Protein AF-A0A1Y2EHT4-F1 (afdb_monomer_lite)

Sequence (104 aa):
MAQVFTILYMIPDVAQYPHLRFDGDNVSDWIEQVDRIFERARLSDAQKIAEIQYWTKDRTHQKRVEDAIDQLHSWSVAVTALKSTFVIGDPRQLRSAYQRLKDL

Organism: NCBI:txid1141098

Radius of gyration: 16.02 Å; chains: 1; bounding box: 26×33×64 Å

pLDDT: mean 87.5, std 14.0, range [37.75, 97.25]

Secondary structure (DSSP, 8-state):
---------PPP-GGG-GGG-B-SS-HHHHHHHHHHHHHHTT--HHHHHHHHGGGBSSHHHHHHHHHHHTT---HHHHHHHHHHHTGGG-HHHHHHHHHHHHT-

Foldseek 3Di:
DDPPPPLPLDDDDLVVPLVLADDLAQLVVSCVVVVVVCVVSPPDLVRCLVCVLVSHPDPVSSVLLCVQSPPPRGNVSSSVSSCVSSVVRHPVNVVVVVVVVVVD

Structure (mmCIF, N/CA/C/O backbone):
data_AF-A0A1Y2EHT4-F1
#
_entry.id   AF-A0A1Y2EHT4-F1
#
loop_
_atom_site.group_PDB
_atom_site.id
_atom_site.type_symbol
_atom_site.label_atom_id
_atom_site.label_alt_id
_atom_site.label_comp_id
_atom_site.label_asym_id
_atom_site.label_entity_id
_atom_site.label_seq_id
_atom_site.pdbx_PDB_ins_code
_atom_site.Cartn_x
_atom_site.Cartn_y
_atom_site.Cartn_z
_atom_site.occupancy
_atom_site.B_iso_or_equiv
_atom_site.auth_seq_id
_atom_site.auth_comp_id
_atom_site.auth_asym_id
_atom_site.auth_atom_id
_atom_site.pdbx_PDB_model_num
ATOM 1 N N . MET A 1 1 ? -10.360 -10.996 40.403 1.00 37.75 1 MET A N 1
ATOM 2 C CA . MET A 1 1 ? -10.438 -9.769 39.582 1.00 37.75 1 MET A CA 1
ATOM 3 C C . MET A 1 1 ? -9.605 -9.999 38.329 1.00 37.75 1 MET A C 1
ATOM 5 O O . MET A 1 1 ? -8.391 -9.866 38.391 1.00 37.75 1 MET A O 1
ATOM 9 N N . ALA A 1 2 ? -10.215 -10.466 37.239 1.00 41.66 2 ALA A N 1
ATOM 10 C CA . ALA A 1 2 ? -9.508 -10.646 35.973 1.00 41.66 2 ALA A CA 1
ATOM 11 C C . ALA A 1 2 ? -9.368 -9.271 35.305 1.00 41.66 2 ALA A C 1
ATOM 13 O O . ALA A 1 2 ? -10.374 -8.643 34.982 1.00 41.66 2 ALA A O 1
ATOM 14 N N . GLN A 1 3 ? -8.138 -8.779 35.157 1.00 47.12 3 GLN A N 1
ATOM 15 C CA . GLN A 1 3 ? -7.865 -7.601 34.340 1.00 47.12 3 GLN A CA 1
ATOM 16 C C . GLN A 1 3 ? -8.041 -8.013 32.879 1.00 47.12 3 GLN A C 1
ATOM 18 O O . GLN A 1 3 ? -7.221 -8.737 32.319 1.00 47.12 3 GLN A O 1
ATOM 23 N N . VAL A 1 4 ? -9.150 -7.593 32.277 1.00 43.62 4 VAL A N 1
ATOM 24 C CA . VAL A 1 4 ? -9.319 -7.639 30.828 1.00 43.62 4 VAL A CA 1
ATOM 25 C C . VAL A 1 4 ? -8.375 -6.581 30.270 1.00 43.62 4 VAL A C 1
ATOM 27 O O . VAL A 1 4 ? -8.659 -5.389 30.349 1.00 43.62 4 VAL A O 1
ATOM 30 N N . PHE A 1 5 ? -7.218 -7.005 29.763 1.00 47.38 5 PHE A N 1
ATOM 31 C CA . PHE A 1 5 ? -6.402 -6.149 28.913 1.00 47.38 5 PHE A CA 1
ATOM 32 C C . PHE A 1 5 ? -7.201 -5.907 27.636 1.00 47.38 5 PHE A C 1
ATOM 34 O O . PHE A 1 5 ? -7.213 -6.734 26.725 1.00 47.38 5 PHE A O 1
ATOM 41 N N . THR A 1 6 ? -7.916 -4.788 27.584 1.00 47.53 6 THR A N 1
ATOM 42 C CA . THR A 1 6 ? -8.419 -4.246 26.329 1.00 47.53 6 THR A CA 1
ATOM 43 C C . THR A 1 6 ? -7.185 -3.968 25.480 1.00 47.53 6 THR A C 1
ATOM 45 O O . THR A 1 6 ? -6.462 -3.010 25.745 1.00 47.53 6 THR A O 1
ATOM 48 N N . ILE A 1 7 ? -6.877 -4.849 24.523 1.00 52.66 7 ILE A N 1
ATOM 49 C CA . ILE A 1 7 ? -5.838 -4.590 23.526 1.00 52.66 7 ILE A CA 1
ATOM 50 C C . ILE A 1 7 ? -6.318 -3.346 22.784 1.00 52.66 7 ILE A C 1
ATOM 52 O O . ILE A 1 7 ? -7.255 -3.419 21.990 1.00 52.66 7 ILE A O 1
ATOM 56 N N . LEU A 1 8 ? -5.757 -2.187 23.128 1.00 50.31 8 LEU A N 1
ATOM 57 C CA . LEU A 1 8 ? -6.031 -0.956 22.412 1.00 50.31 8 LEU A CA 1
ATOM 58 C C . LEU A 1 8 ? -5.558 -1.202 20.978 1.00 50.31 8 LEU A C 1
ATOM 60 O O . LEU A 1 8 ? -4.383 -1.500 20.762 1.00 50.31 8 LEU A O 1
ATOM 64 N N . TYR A 1 9 ? -6.482 -1.137 20.024 1.00 57.12 9 TYR A N 1
ATOM 65 C CA . TYR A 1 9 ? -6.184 -1.166 18.597 1.00 57.12 9 TYR A CA 1
ATOM 66 C C . TYR A 1 9 ? -5.338 0.067 18.276 1.00 57.12 9 TYR A C 1
ATOM 68 O O . TYR A 1 9 ? -5.861 1.152 18.027 1.00 57.12 9 TYR A O 1
ATOM 76 N N . MET A 1 10 ? -4.024 -0.075 18.409 1.00 73.25 10 MET A N 1
ATOM 77 C CA . MET A 1 10 ? -3.074 1.010 18.247 1.00 73.25 10 MET A CA 1
ATOM 78 C C . MET A 1 10 ? -2.534 0.950 16.827 1.00 73.25 10 MET A C 1
ATOM 80 O O . MET A 1 10 ? -2.028 -0.086 16.392 1.00 73.25 10 MET A O 1
ATOM 84 N N . ILE A 1 11 ? -2.659 2.067 16.112 1.00 81.94 11 ILE A N 1
ATOM 85 C CA . ILE A 1 11 ? -1.990 2.252 14.828 1.00 81.94 11 ILE A CA 1
ATOM 86 C C . ILE A 1 11 ? -0.493 1.978 15.048 1.00 81.94 11 ILE A C 1
ATOM 88 O O . ILE A 1 11 ? 0.100 2.594 15.941 1.00 81.94 11 ILE A O 1
ATOM 92 N N . PRO A 1 12 ? 0.118 1.040 14.303 1.00 86.94 12 PRO A N 1
ATOM 93 C CA . PRO A 1 12 ? 1.524 0.726 14.485 1.00 86.94 12 PRO A CA 1
ATOM 94 C C . PRO A 1 12 ? 2.391 1.945 14.168 1.00 86.94 12 PRO A C 1
ATOM 96 O O . PRO A 1 12 ? 2.263 2.551 13.105 1.00 86.94 12 PRO A O 1
ATOM 99 N N . ASP A 1 13 ? 3.303 2.277 15.077 1.00 87.62 13 ASP A N 1
ATOM 100 C CA . ASP A 1 13 ? 4.252 3.363 14.862 1.00 87.62 13 ASP A CA 1
ATOM 101 C C . ASP A 1 13 ? 5.325 2.936 13.853 1.00 87.62 13 ASP A C 1
ATOM 103 O O . ASP A 1 13 ? 6.158 2.065 14.119 1.00 87.62 13 ASP A O 1
ATOM 107 N N . VAL A 1 14 ? 5.315 3.581 12.686 1.00 87.38 14 VAL A N 1
ATOM 108 C CA . VAL A 1 14 ? 6.256 3.315 11.593 1.00 87.38 14 VAL A CA 1
ATOM 109 C C . VAL A 1 14 ? 7.715 3.545 12.005 1.00 87.38 14 VAL A C 1
ATOM 111 O O . VAL A 1 14 ? 8.617 2.922 11.444 1.00 87.38 14 VAL A O 1
ATOM 114 N N . ALA A 1 15 ? 7.976 4.405 12.999 1.00 88.00 15 ALA A N 1
ATOM 115 C CA . ALA A 1 15 ? 9.328 4.667 13.489 1.00 88.00 15 ALA A CA 1
ATOM 116 C C . ALA A 1 15 ? 9.973 3.424 14.126 1.00 88.00 15 ALA A C 1
ATOM 118 O O . ALA A 1 15 ? 11.199 3.313 14.142 1.00 88.00 15 ALA A O 1
ATOM 119 N N . GLN A 1 16 ? 9.167 2.457 14.577 1.00 89.62 16 GLN A N 1
ATOM 120 C CA . GLN A 1 16 ? 9.643 1.171 15.098 1.00 89.62 16 GLN A CA 1
ATOM 121 C C . GLN A 1 16 ? 10.140 0.228 13.990 1.00 89.62 16 GLN A C 1
ATOM 123 O O . GLN A 1 16 ? 10.829 -0.752 14.274 1.00 89.62 16 GLN A O 1
ATOM 128 N N . TYR A 1 17 ? 9.839 0.535 12.723 1.00 90.94 17 TYR A N 1
ATOM 129 C CA . TYR A 1 17 ? 10.156 -0.297 11.561 1.00 90.94 17 TYR A CA 1
ATOM 130 C C . TYR A 1 17 ? 10.950 0.473 10.490 1.00 90.94 17 TYR A C 1
ATOM 132 O O . TYR A 1 17 ? 10.525 0.559 9.335 1.00 90.94 17 TYR A O 1
ATOM 140 N N . PRO A 1 18 ? 12.142 1.013 10.809 1.00 89.38 18 PRO A N 1
ATOM 141 C CA . PRO A 1 18 ? 12.906 1.837 9.867 1.00 89.38 18 PRO A CA 1
ATOM 142 C C . PRO A 1 18 ? 13.323 1.077 8.597 1.00 89.38 18 PRO A C 1
ATOM 144 O O . PRO A 1 18 ? 13.489 1.683 7.543 1.00 89.38 18 PRO A O 1
ATOM 147 N N . HIS A 1 19 ? 13.453 -0.248 8.683 1.00 90.50 19 HIS A N 1
ATOM 148 C CA . HIS A 1 19 ? 13.796 -1.132 7.567 1.00 90.50 19 HIS A CA 1
ATOM 149 C C . HIS A 1 19 ? 12.611 -1.453 6.639 1.00 90.50 19 HIS A C 1
ATOM 151 O O . HIS A 1 19 ? 12.829 -2.011 5.571 1.00 90.50 19 HIS A O 1
ATOM 157 N N . LEU A 1 20 ? 11.373 -1.113 7.025 1.00 93.19 20 LEU A N 1
ATOM 158 C CA . LEU A 1 20 ? 10.161 -1.323 6.215 1.00 93.19 20 LEU A CA 1
ATOM 159 C C . LEU A 1 20 ? 9.692 -0.047 5.506 1.00 93.19 20 LEU A C 1
ATOM 161 O O . LEU A 1 20 ? 8.582 0.003 4.980 1.00 93.19 20 LEU A O 1
ATOM 165 N N . ARG A 1 21 ? 10.532 0.991 5.493 1.00 95.00 21 ARG A N 1
ATOM 166 C CA . ARG A 1 21 ? 10.292 2.227 4.749 1.00 95.00 21 ARG A CA 1
ATOM 167 C C . ARG A 1 21 ? 10.452 1.964 3.254 1.00 95.00 21 ARG A C 1
ATOM 169 O O . ARG A 1 21 ? 11.568 1.775 2.781 1.00 95.00 21 ARG A O 1
ATOM 176 N N . PHE A 1 22 ? 9.347 1.994 2.521 1.00 96.00 22 PHE A N 1
ATOM 177 C CA . PHE A 1 22 ? 9.329 1.752 1.083 1.00 96.00 22 PHE A CA 1
ATOM 178 C C . PHE A 1 22 ? 10.030 2.845 0.291 1.00 96.00 22 PHE A C 1
ATOM 180 O O . PHE A 1 22 ? 9.749 4.033 0.465 1.00 96.00 22 PHE A O 1
ATOM 187 N N . ASP A 1 23 ? 10.905 2.424 -0.608 1.00 93.50 23 ASP A N 1
ATOM 188 C CA . ASP A 1 23 ? 11.733 3.269 -1.462 1.00 93.50 23 ASP A CA 1
ATOM 189 C C . ASP A 1 23 ? 11.457 3.066 -2.959 1.00 93.50 23 ASP A C 1
ATOM 191 O O . ASP A 1 23 ? 12.217 3.555 -3.787 1.00 93.50 23 ASP A O 1
ATOM 195 N N . GLY A 1 24 ? 10.357 2.385 -3.301 1.00 92.06 24 GLY A N 1
ATOM 196 C CA . GLY A 1 24 ? 9.928 2.152 -4.681 1.00 92.06 24 GLY A CA 1
ATOM 197 C C . GLY A 1 24 ? 10.201 0.742 -5.203 1.00 92.06 24 GLY A C 1
ATOM 198 O O . GLY A 1 24 ? 9.569 0.353 -6.187 1.00 92.06 24 GLY A O 1
ATOM 199 N N . ASP A 1 25 ? 11.053 -0.030 -4.523 1.00 91.44 25 ASP A N 1
ATOM 200 C CA . ASP A 1 25 ? 11.457 -1.371 -4.946 1.00 91.44 25 ASP A CA 1
ATOM 201 C C . ASP A 1 25 ? 10.823 -2.480 -4.093 1.00 91.44 25 ASP A C 1
ATOM 203 O O . ASP A 1 25 ? 10.485 -2.305 -2.922 1.00 91.44 25 ASP A O 1
ATOM 207 N N . ASN A 1 26 ? 10.679 -3.667 -4.687 1.00 92.31 26 ASN A N 1
ATOM 208 C CA . ASN A 1 26 ? 10.142 -4.872 -4.047 1.00 92.31 26 ASN A CA 1
ATOM 209 C C . ASN A 1 26 ? 8.756 -4.661 -3.401 1.00 92.31 26 ASN A C 1
ATOM 211 O O . ASN A 1 26 ? 8.500 -5.130 -2.290 1.00 92.31 26 ASN A O 1
ATOM 215 N N . VAL A 1 27 ? 7.841 -3.978 -4.106 1.00 94.94 27 VAL A N 1
ATOM 216 C CA . VAL A 1 27 ? 6.499 -3.633 -3.591 1.00 94.94 27 VAL A CA 1
ATOM 217 C C . VAL A 1 27 ? 5.729 -4.848 -3.059 1.00 94.94 27 VAL A C 1
ATOM 219 O O . VAL A 1 27 ? 5.038 -4.731 -2.050 1.00 94.94 27 VAL A O 1
ATOM 222 N N . SER A 1 28 ? 5.874 -6.030 -3.674 1.00 93.50 28 SER A N 1
ATOM 223 C CA . SER A 1 28 ? 5.245 -7.257 -3.167 1.00 93.50 28 SER A CA 1
ATOM 224 C C . SER A 1 28 ? 5.730 -7.631 -1.766 1.00 93.50 28 SER A C 1
ATOM 226 O O . SER A 1 28 ? 4.907 -7.913 -0.896 1.00 93.50 28 SER A O 1
ATOM 228 N N . ASP A 1 29 ? 7.040 -7.589 -1.530 1.00 94.62 29 ASP A N 1
ATOM 229 C CA . ASP A 1 29 ? 7.655 -7.992 -0.258 1.00 94.62 29 ASP A CA 1
ATOM 230 C C . ASP A 1 29 ? 7.404 -6.953 0.826 1.00 94.62 29 ASP A C 1
ATOM 232 O O . ASP A 1 29 ? 7.205 -7.291 1.995 1.00 94.62 29 ASP A O 1
ATOM 236 N N . TRP A 1 30 ? 7.402 -5.681 0.435 1.00 96.25 30 TRP A N 1
ATOM 237 C CA . TRP A 1 30 ? 7.045 -4.591 1.323 1.00 96.25 30 TRP A CA 1
ATOM 238 C C . TRP A 1 30 ? 5.588 -4.708 1.792 1.00 96.25 30 TRP A C 1
ATOM 240 O O . TRP A 1 30 ? 5.351 -4.757 3.000 1.00 96.25 30 TRP A O 1
ATOM 250 N N . ILE A 1 31 ? 4.624 -4.852 0.871 1.00 96.19 31 ILE A N 1
ATOM 251 C CA . ILE A 1 31 ? 3.201 -5.004 1.221 1.00 96.19 31 ILE A CA 1
ATOM 252 C C . ILE A 1 31 ? 2.983 -6.231 2.108 1.00 96.19 31 ILE A C 1
ATOM 254 O O . ILE A 1 31 ? 2.281 -6.126 3.107 1.00 96.19 31 ILE A O 1
ATOM 258 N N . GLU A 1 32 ? 3.591 -7.379 1.792 1.00 95.69 32 GLU A N 1
ATOM 259 C CA . GLU A 1 32 ? 3.455 -8.594 2.609 1.00 95.69 32 GLU A CA 1
ATOM 260 C C . GLU A 1 32 ? 3.927 -8.387 4.056 1.00 95.69 32 GLU A C 1
ATOM 262 O O . GLU A 1 32 ? 3.333 -8.931 4.990 1.00 95.69 32 GLU A O 1
ATOM 267 N N . GLN A 1 33 ? 4.995 -7.615 4.266 1.00 96.06 33 GLN A N 1
ATOM 268 C CA . GLN A 1 33 ? 5.515 -7.336 5.604 1.00 96.06 33 GLN A CA 1
ATOM 269 C C . GLN A 1 33 ? 4.641 -6.338 6.364 1.00 96.06 33 GLN A C 1
ATOM 271 O O . GLN A 1 33 ? 4.330 -6.580 7.532 1.00 96.06 33 GLN A O 1
ATOM 276 N N . VAL A 1 34 ? 4.210 -5.258 5.709 1.00 95.44 34 VAL A N 1
ATOM 277 C CA . VAL A 1 34 ? 3.343 -4.246 6.328 1.00 95.44 34 VAL A CA 1
ATOM 278 C C . VAL A 1 34 ? 1.957 -4.817 6.639 1.00 95.44 34 VAL A C 1
ATOM 280 O O . VAL A 1 34 ? 1.446 -4.618 7.740 1.00 95.44 34 VAL A O 1
ATOM 283 N N . ASP A 1 35 ? 1.381 -5.612 5.736 1.00 95.81 35 ASP A N 1
ATOM 284 C CA . ASP A 1 35 ? 0.068 -6.232 5.935 1.00 95.81 35 ASP A CA 1
ATOM 285 C C . ASP A 1 35 ? 0.056 -7.158 7.158 1.00 95.81 35 ASP A C 1
ATOM 287 O O . ASP A 1 35 ? -0.857 -7.097 7.975 1.00 95.81 35 ASP A O 1
ATOM 291 N N . ARG A 1 36 ? 1.127 -7.929 7.392 1.00 95.25 36 ARG A N 1
ATOM 292 C CA . ARG A 1 36 ? 1.260 -8.745 8.615 1.00 95.25 36 ARG A CA 1
ATOM 293 C C . ARG A 1 36 ? 1.246 -7.908 9.894 1.00 95.25 36 ARG A C 1
ATOM 295 O O . ARG A 1 36 ? 0.771 -8.385 10.925 1.00 95.25 36 ARG A O 1
ATOM 302 N N . ILE A 1 37 ? 1.793 -6.693 9.859 1.00 94.94 37 ILE A N 1
ATOM 303 C CA . ILE A 1 37 ? 1.776 -5.773 11.004 1.00 94.94 37 ILE A CA 1
ATOM 304 C C . ILE A 1 37 ? 0.360 -5.224 11.197 1.00 94.94 37 ILE A C 1
ATOM 306 O O . ILE A 1 37 ? -0.149 -5.226 12.319 1.00 94.94 37 ILE A O 1
ATOM 310 N N . PHE A 1 38 ? -0.301 -4.828 10.110 1.00 94.75 38 PHE A N 1
ATOM 311 C CA . PHE A 1 38 ? -1.680 -4.345 10.135 1.00 94.75 38 PHE A CA 1
ATOM 312 C C . PHE A 1 38 ? -2.669 -5.406 10.627 1.00 94.75 38 PHE A C 1
ATOM 314 O O . PHE A 1 38 ? -3.533 -5.095 11.443 1.00 94.75 38 PHE A O 1
ATOM 321 N N . GLU A 1 39 ? -2.507 -6.663 10.211 1.00 93.69 39 GLU A N 1
ATOM 322 C CA . GLU A 1 39 ? -3.298 -7.806 10.683 1.00 93.69 39 GLU A CA 1
ATOM 323 C C . GLU A 1 39 ? -3.121 -8.048 12.186 1.00 93.69 39 GLU A C 1
ATOM 325 O O . GLU A 1 39 ? -4.091 -8.235 12.921 1.00 93.69 39 GLU A O 1
ATOM 330 N N . ARG A 1 40 ? -1.882 -7.972 12.691 1.00 92.56 40 ARG A N 1
ATOM 331 C CA . ARG A 1 40 ? -1.605 -8.089 14.136 1.00 92.56 40 ARG A CA 1
ATOM 332 C C . ARG A 1 40 ? -2.239 -6.956 14.938 1.00 92.56 40 ARG A C 1
ATOM 334 O O . ARG A 1 40 ? -2.726 -7.199 16.039 1.00 92.56 40 ARG A O 1
ATOM 341 N N . ALA A 1 41 ? -2.254 -5.750 14.378 1.00 91.25 41 ALA A N 1
ATOM 342 C CA . ALA A 1 41 ? -2.941 -4.592 14.942 1.00 91.25 41 ALA A CA 1
ATOM 343 C C . ALA A 1 41 ? -4.459 -4.596 14.679 1.00 91.25 41 ALA A C 1
ATOM 345 O O . ALA A 1 41 ? -5.165 -3.734 15.200 1.00 91.25 41 ALA A O 1
ATOM 346 N N . ARG A 1 42 ? -4.963 -5.578 13.913 1.00 92.62 42 ARG A N 1
ATOM 347 C CA . ARG A 1 42 ? -6.371 -5.747 13.527 1.00 92.62 42 ARG A CA 1
ATOM 348 C C . ARG A 1 42 ? -6.965 -4.487 12.890 1.00 92.62 42 ARG A C 1
ATOM 350 O O . ARG A 1 42 ? -8.084 -4.089 13.212 1.00 92.62 42 ARG A O 1
ATOM 357 N N . LEU A 1 43 ? -6.198 -3.848 12.007 1.00 94.12 43 LEU A N 1
ATOM 358 C CA . LEU A 1 43 ? -6.669 -2.687 11.257 1.00 94.12 43 LEU A CA 1
ATOM 359 C C . LEU A 1 43 ? -7.738 -3.098 10.237 1.00 94.12 43 LEU A C 1
ATOM 361 O O . LEU A 1 43 ? -7.577 -4.084 9.519 1.00 94.12 43 LEU A O 1
ATOM 365 N N . SER A 1 44 ? -8.806 -2.308 10.147 1.00 94.50 44 SER A N 1
ATOM 366 C CA . SER A 1 44 ? -9.791 -2.397 9.062 1.00 94.50 44 SER A CA 1
ATOM 367 C C . SER A 1 44 ? -9.193 -1.969 7.720 1.00 94.50 44 SER A C 1
ATOM 369 O O . SER A 1 44 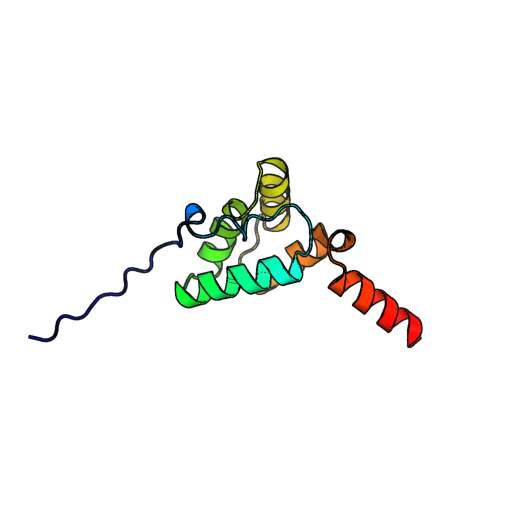? -8.229 -1.207 7.690 1.00 94.50 44 SER A O 1
ATOM 371 N N . ASP A 1 45 ? -9.800 -2.380 6.604 1.00 95.94 45 ASP A N 1
ATOM 372 C CA . ASP A 1 45 ? -9.372 -1.981 5.254 1.00 95.94 45 ASP A CA 1
ATOM 373 C C . ASP A 1 45 ? -9.190 -0.463 5.111 1.00 95.94 45 ASP A C 1
ATOM 375 O O . ASP A 1 45 ? -8.162 -0.010 4.616 1.00 95.94 45 ASP A O 1
ATOM 379 N N . ALA A 1 46 ? -10.142 0.328 5.617 1.00 94.81 46 ALA A N 1
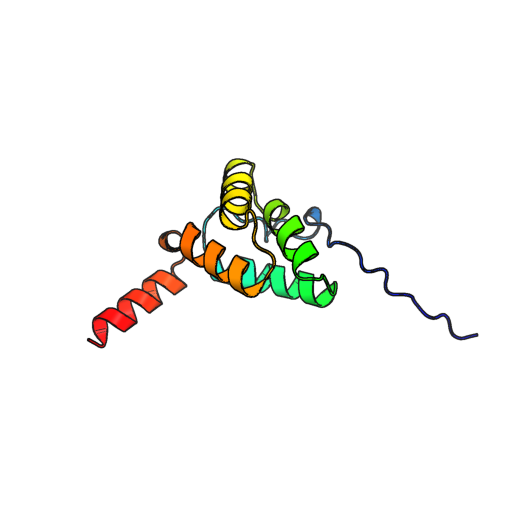ATOM 380 C CA . ALA A 1 46 ? -10.060 1.787 5.586 1.00 94.81 46 ALA A CA 1
ATOM 381 C C . ALA A 1 46 ? -8.843 2.319 6.362 1.00 94.81 46 ALA A C 1
ATOM 383 O O . ALA A 1 46 ? -8.164 3.228 5.892 1.00 94.81 46 ALA A O 1
ATOM 384 N N . GLN A 1 47 ? -8.534 1.729 7.521 1.00 95.12 47 GLN A N 1
ATOM 385 C CA . GLN A 1 47 ? -7.344 2.089 8.294 1.00 95.12 47 GLN A CA 1
ATOM 386 C C . GLN A 1 47 ? -6.065 1.687 7.560 1.00 95.12 47 GLN A C 1
ATOM 388 O O . GLN A 1 47 ? -5.153 2.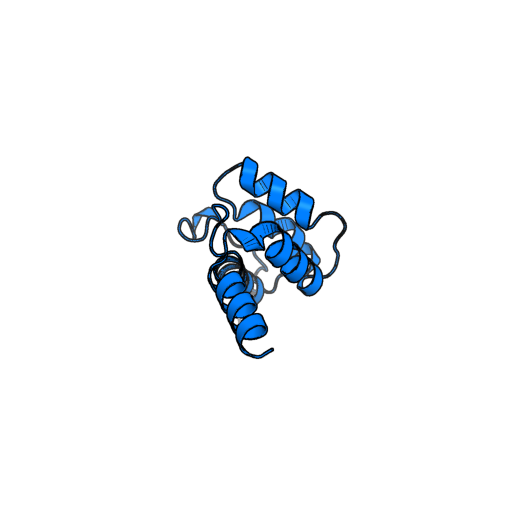494 7.473 1.00 95.12 47 GLN A O 1
ATOM 393 N N . LYS A 1 48 ? -5.998 0.483 6.979 1.00 96.25 48 LYS A N 1
ATOM 394 C CA . LYS A 1 48 ? -4.828 0.042 6.201 1.00 96.25 48 LYS A CA 1
ATOM 395 C C . LYS A 1 48 ? -4.535 0.979 5.028 1.00 96.25 48 LYS A C 1
ATOM 397 O O . LYS A 1 48 ? -3.380 1.331 4.800 1.00 96.25 48 LYS A O 1
ATOM 402 N N . ILE A 1 49 ? -5.580 1.389 4.306 1.00 96.31 49 ILE A N 1
ATOM 403 C CA . ILE A 1 49 ? -5.488 2.315 3.169 1.00 96.31 49 ILE A CA 1
ATOM 404 C C . ILE A 1 49 ? -5.038 3.705 3.631 1.00 96.31 49 ILE A C 1
ATOM 406 O O . ILE A 1 49 ? -4.155 4.288 3.011 1.00 96.31 49 ILE A O 1
ATOM 410 N N . ALA A 1 50 ? -5.583 4.222 4.735 1.00 93.62 50 ALA A N 1
ATOM 411 C CA . ALA A 1 50 ? -5.147 5.507 5.281 1.00 93.62 50 ALA A CA 1
ATOM 412 C C . ALA A 1 50 ? -3.662 5.491 5.690 1.00 93.62 50 ALA A C 1
ATOM 414 O O . ALA A 1 50 ? -2.949 6.472 5.465 1.00 93.62 50 ALA A O 1
ATOM 415 N N . GLU A 1 51 ? -3.188 4.356 6.215 1.00 95.06 51 GLU A N 1
ATOM 416 C CA . GLU A 1 51 ? -1.872 4.278 6.846 1.00 95.06 51 GLU A CA 1
ATOM 417 C C . GLU A 1 51 ? -0.732 3.939 5.898 1.00 95.06 51 GLU A C 1
ATOM 419 O O . GLU A 1 51 ? 0.384 4.412 6.109 1.00 95.06 51 GLU A O 1
ATOM 424 N N . ILE A 1 52 ? -0.976 3.133 4.861 1.00 95.94 52 ILE A N 1
ATOM 425 C CA . ILE A 1 52 ? 0.086 2.556 4.020 1.00 95.94 52 ILE A CA 1
ATOM 426 C C . ILE A 1 52 ? 1.003 3.615 3.385 1.00 95.94 52 ILE A C 1
ATOM 428 O O . ILE A 1 52 ? 2.201 3.384 3.228 1.00 95.94 52 ILE A O 1
ATOM 432 N N . GLN A 1 53 ? 0.487 4.812 3.096 1.00 95.12 53 GLN A N 1
ATOM 433 C CA . GLN A 1 53 ? 1.282 5.920 2.558 1.00 95.12 53 GLN A CA 1
ATOM 434 C C . GLN A 1 53 ? 2.369 6.414 3.524 1.00 95.12 53 GLN A C 1
ATOM 436 O O . GLN A 1 53 ? 3.420 6.871 3.089 1.00 95.12 53 GLN A O 1
ATOM 441 N N . TYR A 1 54 ? 2.174 6.293 4.839 1.00 94.94 54 TYR A N 1
ATOM 442 C CA . TYR A 1 54 ? 3.170 6.716 5.824 1.00 94.94 54 TYR A CA 1
ATOM 443 C C . TYR A 1 54 ? 4.303 5.698 5.986 1.00 94.94 54 TYR A C 1
ATOM 445 O O . TYR A 1 54 ? 5.311 6.003 6.621 1.00 94.94 54 TYR A O 1
ATOM 453 N N . TRP A 1 55 ? 4.180 4.516 5.373 1.00 96.19 55 TRP A N 1
ATOM 454 C CA . TRP A 1 55 ? 5.200 3.464 5.348 1.00 96.19 55 TRP A CA 1
ATOM 455 C C . TRP A 1 55 ? 6.227 3.641 4.228 1.00 96.19 55 TRP A C 1
ATOM 457 O O . TRP A 1 55 ? 6.992 2.726 3.933 1.00 96.19 55 TRP A O 1
ATOM 467 N N . THR A 1 56 ? 6.299 4.827 3.630 1.00 95.94 56 THR A N 1
ATOM 468 C CA . THR A 1 56 ? 7.303 5.180 2.626 1.00 95.94 56 THR A CA 1
ATOM 469 C C . THR A 1 56 ? 8.480 5.939 3.233 1.00 95.94 56 THR A C 1
ATOM 471 O O . THR A 1 56 ? 8.397 6.518 4.320 1.00 95.94 56 THR A O 1
ATOM 474 N N . LYS A 1 57 ? 9.610 5.916 2.527 1.00 93.81 57 LYS A N 1
ATOM 475 C CA . LYS A 1 57 ? 10.878 6.529 2.939 1.00 93.81 57 LYS A CA 1
ATOM 476 C C . LYS A 1 57 ? 10.900 8.045 2.767 1.00 93.81 57 LYS A C 1
ATOM 478 O O . LYS A 1 57 ? 11.524 8.740 3.563 1.00 93.81 57 LYS A O 1
ATOM 483 N N . ASP A 1 58 ? 10.227 8.550 1.739 1.00 93.94 58 ASP A N 1
ATOM 484 C CA . ASP A 1 58 ? 10.194 9.971 1.402 1.00 93.94 58 ASP A CA 1
ATOM 485 C C . ASP A 1 58 ? 8.831 10.403 0.842 1.00 93.94 58 ASP A C 1
ATOM 487 O O . ASP A 1 58 ? 7.928 9.588 0.614 1.00 93.94 58 A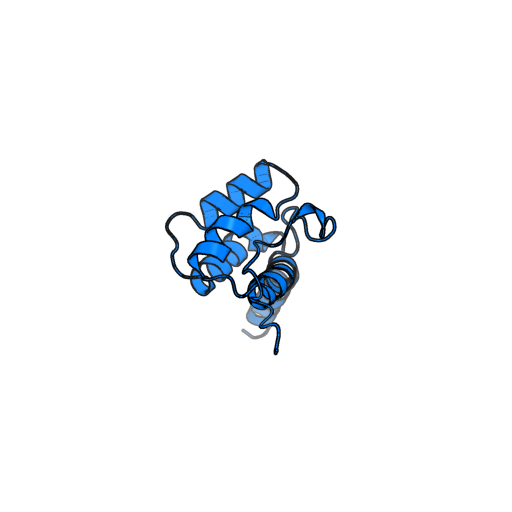SP A O 1
ATOM 491 N N . ARG A 1 59 ? 8.695 11.717 0.627 1.00 94.69 59 ARG A N 1
ATOM 492 C CA . ARG A 1 59 ? 7.457 12.354 0.167 1.00 94.69 59 ARG A CA 1
ATOM 493 C C . ARG A 1 59 ? 7.094 11.994 -1.275 1.00 94.69 59 ARG A C 1
ATOM 495 O O . ARG A 1 59 ? 5.913 11.997 -1.609 1.00 94.69 59 ARG A O 1
ATOM 502 N N . THR A 1 60 ? 8.076 11.684 -2.121 1.00 95.50 60 THR A N 1
ATOM 503 C CA . THR A 1 60 ? 7.839 11.304 -3.520 1.00 95.50 60 THR A CA 1
ATOM 504 C C . THR A 1 60 ? 7.163 9.941 -3.579 1.00 95.50 60 THR A C 1
ATOM 506 O O . THR A 1 60 ? 6.137 9.786 -4.239 1.00 95.50 60 THR A O 1
ATOM 509 N N . HIS A 1 61 ? 7.694 8.968 -2.839 1.00 94.88 61 HIS A N 1
ATOM 510 C CA . HIS A 1 61 ? 7.094 7.642 -2.720 1.00 94.88 61 HIS A CA 1
ATOM 511 C C . HIS A 1 61 ? 5.750 7.696 -2.003 1.00 94.88 61 HIS A C 1
ATOM 513 O O . HIS A 1 61 ? 4.805 7.065 -2.469 1.00 94.88 61 HIS A O 1
ATOM 519 N N . GLN A 1 62 ? 5.639 8.504 -0.942 1.00 96.69 62 GLN A N 1
ATOM 520 C CA . GLN A 1 62 ? 4.372 8.713 -0.242 1.00 96.69 62 GLN A CA 1
ATOM 521 C C . GLN A 1 62 ? 3.280 9.165 -1.208 1.00 96.69 62 GLN A C 1
ATOM 523 O O . GLN A 1 62 ? 2.225 8.546 -1.265 1.00 96.69 62 GLN A O 1
ATOM 528 N N . LYS A 1 63 ? 3.556 10.209 -1.998 1.00 97.25 63 LYS A N 1
ATOM 529 C CA . LYS A 1 63 ? 2.590 10.753 -2.952 1.00 97.25 63 LYS A CA 1
ATOM 530 C C . LYS A 1 63 ? 2.189 9.722 -4.006 1.00 97.25 63 LYS A C 1
ATOM 532 O O . LYS A 1 63 ? 1.018 9.584 -4.311 1.00 97.25 63 LYS A O 1
ATOM 537 N N . ARG A 1 64 ? 3.144 8.948 -4.529 1.00 96.19 64 ARG A N 1
ATOM 538 C CA . ARG A 1 64 ? 2.835 7.878 -5.494 1.00 96.19 64 ARG A CA 1
ATOM 539 C C . ARG A 1 64 ? 1.978 6.763 -4.888 1.00 96.19 64 ARG A C 1
ATOM 541 O O . ARG A 1 64 ? 1.179 6.174 -5.606 1.00 96.19 64 ARG A O 1
ATOM 548 N N . VAL A 1 65 ? 2.168 6.447 -3.606 1.00 96.69 65 VAL A N 1
ATOM 549 C CA . VAL A 1 65 ? 1.324 5.486 -2.879 1.00 96.69 65 VAL A CA 1
ATOM 550 C C . VAL A 1 65 ? -0.069 6.068 -2.647 1.00 96.69 65 VAL A C 1
ATOM 552 O O . VAL A 1 65 ? -1.038 5.376 -2.926 1.00 96.69 65 VAL A O 1
ATOM 555 N N . GLU A 1 66 ? -0.161 7.327 -2.210 1.00 97.19 66 GLU A N 1
ATOM 556 C CA . GLU A 1 66 ? -1.411 8.082 -2.037 1.00 97.19 66 GLU A CA 1
ATOM 557 C C . GLU A 1 66 ? -2.229 8.108 -3.339 1.00 97.19 66 GLU A C 1
ATOM 559 O O . GLU A 1 66 ? -3.366 7.648 -3.354 1.00 97.19 66 GLU A O 1
ATOM 564 N N . ASP A 1 67 ? -1.615 8.513 -4.455 1.00 97.06 67 ASP A N 1
ATOM 565 C CA . ASP A 1 67 ? -2.253 8.551 -5.777 1.00 97.06 67 ASP A CA 1
ATOM 566 C C . ASP A 1 67 ? -2.731 7.154 -6.233 1.00 97.06 67 ASP A C 1
ATOM 568 O O . ASP A 1 67 ? -3.754 7.026 -6.901 1.00 97.06 67 ASP A O 1
ATOM 572 N N . ALA A 1 68 ? -2.000 6.087 -5.884 1.00 96.00 68 ALA A N 1
ATOM 573 C CA . ALA A 1 68 ? -2.333 4.717 -6.287 1.00 96.00 68 ALA A CA 1
ATOM 574 C C . ALA A 1 68 ? -3.517 4.115 -5.518 1.00 96.00 68 ALA A C 1
ATOM 576 O O . ALA A 1 68 ? -4.129 3.161 -6.001 1.00 96.00 68 ALA A O 1
ATOM 577 N N . ILE A 1 69 ? -3.801 4.622 -4.318 1.00 96.50 69 ILE A N 1
ATOM 578 C CA . ILE A 1 69 ? -4.860 4.108 -3.439 1.00 96.50 69 ILE A CA 1
ATOM 579 C C . ILE A 1 69 ? -6.021 5.085 -3.267 1.00 96.50 69 ILE A C 1
ATOM 581 O O . ILE A 1 69 ? -6.962 4.773 -2.532 1.00 96.50 69 ILE A O 1
ATOM 585 N N . ASP A 1 70 ? -5.961 6.244 -3.928 1.00 94.62 70 ASP A N 1
ATOM 586 C CA . ASP A 1 70 ? -7.008 7.254 -3.865 1.00 94.62 70 ASP A CA 1
ATOM 587 C C . ASP A 1 70 ? -8.370 6.645 -4.226 1.00 94.62 70 ASP A C 1
ATOM 589 O O . ASP A 1 70 ? -8.500 5.850 -5.160 1.00 94.62 70 ASP A O 1
ATOM 593 N N . GLN A 1 71 ? -9.390 7.001 -3.443 1.00 92.19 71 GLN A N 1
ATOM 594 C CA . GLN A 1 71 ? -10.778 6.536 -3.594 1.00 92.19 71 GLN A CA 1
ATOM 595 C C . GLN A 1 71 ? -10.989 5.011 -3.501 1.00 92.19 71 GLN A C 1
ATOM 597 O O . GLN A 1 71 ? -12.086 4.521 -3.780 1.00 92.19 71 GLN A O 1
ATOM 602 N N . LEU A 1 72 ? -9.988 4.234 -3.074 1.00 94.31 72 LEU A N 1
ATOM 603 C CA . LEU A 1 72 ? -10.161 2.805 -2.832 1.00 94.31 72 LEU A CA 1
ATOM 604 C C . LEU A 1 72 ? -10.728 2.547 -1.433 1.00 94.31 72 LEU A C 1
ATOM 606 O O . LEU A 1 72 ? -10.379 3.199 -0.451 1.00 94.31 72 LEU A O 1
ATOM 610 N N . HIS A 1 73 ? -11.599 1.543 -1.339 1.00 93.56 73 HIS A N 1
ATOM 611 C CA . HIS A 1 73 ? -12.255 1.153 -0.083 1.00 93.56 73 HIS A CA 1
ATOM 612 C C . HIS A 1 73 ? -11.976 -0.295 0.332 1.00 93.56 73 HIS A C 1
ATOM 614 O O . HIS A 1 73 ? -12.360 -0.705 1.422 1.00 93.56 73 HIS A O 1
ATOM 620 N N . SER A 1 74 ? -11.324 -1.073 -0.535 1.00 97.19 74 SER A N 1
ATOM 621 C CA . SER A 1 74 ? -10.983 -2.473 -0.294 1.00 97.19 74 SER A CA 1
ATOM 622 C C . SER A 1 74 ? -9.474 -2.642 -0.289 1.00 97.19 74 SER A C 1
ATOM 624 O O . SER A 1 74 ? -8.792 -2.248 -1.241 1.00 97.19 74 SER A O 1
ATOM 626 N N . TRP A 1 75 ? -8.960 -3.284 0.757 1.00 97.25 75 TRP A N 1
ATOM 627 C CA . TRP A 1 75 ? -7.531 -3.517 0.900 1.00 97.25 75 TRP A CA 1
ATOM 628 C C . TRP A 1 75 ? -6.979 -4.395 -0.225 1.00 97.25 75 TRP A C 1
ATOM 630 O O . TRP A 1 75 ? -5.934 -4.089 -0.791 1.00 97.25 75 TRP A O 1
ATOM 640 N N . SER A 1 76 ? -7.708 -5.434 -0.644 1.00 96.81 76 SER A N 1
ATOM 641 C CA . SER A 1 76 ? -7.274 -6.290 -1.757 1.00 96.81 76 SER A CA 1
ATOM 642 C C . SER A 1 76 ? -7.169 -5.536 -3.087 1.00 96.81 76 SER A C 1
ATOM 644 O O . SER A 1 76 ? -6.276 -5.814 -3.894 1.00 96.81 76 SER A O 1
ATOM 646 N N . VAL A 1 77 ? -8.058 -4.563 -3.317 1.00 97.25 77 VAL A N 1
ATOM 647 C CA . VAL A 1 77 ? -8.002 -3.706 -4.510 1.00 97.25 77 VAL A CA 1
ATOM 648 C C . VAL A 1 77 ? -6.809 -2.753 -4.414 1.00 97.25 77 VAL A C 1
ATOM 650 O O . VAL A 1 77 ? -6.054 -2.641 -5.377 1.00 97.25 77 VAL A O 1
ATOM 653 N N . ALA A 1 78 ? -6.567 -2.159 -3.241 1.00 97.06 78 ALA A N 1
ATOM 654 C CA . ALA A 1 78 ? -5.404 -1.306 -2.995 1.00 97.06 78 ALA A CA 1
ATOM 655 C C . ALA A 1 78 ? -4.073 -2.047 -3.191 1.00 97.06 78 ALA A C 1
ATOM 657 O O . ALA A 1 78 ? -3.187 -1.549 -3.879 1.00 97.06 78 ALA A O 1
ATOM 658 N N . VAL A 1 79 ? -3.946 -3.277 -2.682 1.00 97.19 79 VAL A N 1
ATOM 659 C CA . VAL A 1 79 ? -2.758 -4.121 -2.901 1.00 97.19 79 VAL A CA 1
ATOM 660 C C . VAL A 1 79 ? -2.516 -4.368 -4.390 1.00 97.19 79 VAL A C 1
ATOM 662 O O . VAL A 1 79 ? -1.377 -4.302 -4.853 1.00 97.19 79 VAL A O 1
ATOM 665 N N . THR A 1 80 ? -3.579 -4.633 -5.151 1.00 96.25 80 THR A N 1
ATOM 666 C CA . THR A 1 80 ? -3.481 -4.841 -6.603 1.00 96.25 80 THR A CA 1
ATOM 667 C C . THR A 1 80 ? -3.026 -3.566 -7.314 1.00 96.25 80 THR A C 1
ATOM 669 O O . THR A 1 80 ? -2.115 -3.622 -8.142 1.00 96.25 80 THR A O 1
ATOM 672 N N . ALA A 1 81 ? -3.603 -2.416 -6.955 1.00 96.44 81 ALA A N 1
ATOM 673 C CA . ALA A 1 81 ? -3.234 -1.120 -7.514 1.00 96.44 81 ALA A CA 1
ATOM 674 C C . ALA A 1 81 ? -1.765 -0.776 -7.220 1.00 96.44 81 ALA A C 1
ATOM 676 O O . ALA A 1 81 ? -1.012 -0.461 -8.138 1.00 96.44 81 ALA A O 1
ATOM 677 N N . LEU A 1 82 ? -1.315 -0.943 -5.973 1.00 96.50 82 LEU A N 1
ATOM 678 C CA . LEU A 1 82 ? 0.077 -0.715 -5.583 1.00 96.50 82 LEU A CA 1
ATOM 679 C C . LEU A 1 82 ? 1.047 -1.615 -6.356 1.00 96.50 82 LEU A C 1
ATOM 681 O O . LEU A 1 82 ? 2.037 -1.130 -6.904 1.00 96.50 82 LEU A O 1
ATOM 685 N N . LYS A 1 83 ? 0.752 -2.916 -6.463 1.00 95.00 83 LYS A N 1
ATOM 686 C CA . LYS A 1 83 ? 1.588 -3.849 -7.233 1.00 95.00 83 LYS A CA 1
ATOM 687 C C . LYS A 1 83 ? 1.699 -3.445 -8.701 1.00 95.00 83 LYS A C 1
ATOM 689 O O . LYS A 1 83 ? 2.796 -3.510 -9.250 1.00 95.00 83 LYS A O 1
ATOM 694 N N . SER A 1 84 ? 0.601 -2.983 -9.298 1.00 92.75 84 SER A N 1
ATOM 695 C CA . SER A 1 84 ? 0.583 -2.479 -10.673 1.00 92.75 84 SER A CA 1
ATOM 696 C C . SER A 1 84 ? 1.398 -1.190 -10.827 1.00 92.75 84 SER A C 1
ATOM 698 O O . SER A 1 84 ? 2.189 -1.070 -11.760 1.00 92.75 84 SER A O 1
ATOM 700 N N . THR A 1 85 ? 1.252 -0.236 -9.904 1.00 94.25 85 THR A N 1
ATOM 701 C CA . THR A 1 85 ? 1.948 1.064 -9.942 1.00 94.25 85 THR A CA 1
ATOM 702 C C . THR A 1 85 ? 3.467 0.927 -9.819 1.00 94.25 85 THR A C 1
ATOM 704 O O . THR A 1 85 ? 4.214 1.702 -10.421 1.00 94.25 85 THR A O 1
ATOM 707 N N . PHE A 1 86 ? 3.941 -0.060 -9.057 1.00 93.19 86 PHE A N 1
ATOM 708 C CA . PHE A 1 86 ? 5.365 -0.271 -8.776 1.00 93.19 86 PHE A CA 1
ATOM 709 C C . PHE A 1 86 ? 5.937 -1.538 -9.432 1.00 93.19 86 PHE A C 1
ATOM 711 O O . PHE A 1 86 ? 6.987 -2.028 -9.025 1.00 93.19 86 PHE A O 1
ATOM 718 N N . VAL A 1 87 ? 5.291 -2.053 -10.484 1.00 89.12 87 VAL A N 1
ATOM 719 C CA . VAL A 1 87 ? 5.676 -3.311 -11.153 1.00 89.12 87 VAL A CA 1
ATOM 720 C C . VAL A 1 87 ? 7.133 -3.336 -11.642 1.00 89.12 87 VAL A C 1
ATOM 722 O O . VAL A 1 87 ? 7.785 -4.374 -11.581 1.00 89.12 87 VAL A O 1
ATOM 725 N N . ILE A 1 88 ? 7.666 -2.197 -12.098 1.00 84.25 88 ILE A N 1
ATOM 726 C CA . ILE A 1 88 ? 9.033 -2.093 -12.642 1.00 84.25 88 ILE A CA 1
ATOM 727 C C . ILE A 1 88 ? 10.090 -2.325 -11.553 1.00 84.25 88 ILE A C 1
ATOM 729 O O . ILE A 1 88 ? 11.112 -2.948 -11.825 1.00 84.25 88 ILE A O 1
ATOM 733 N N . GLY A 1 89 ? 9.832 -1.860 -10.329 1.00 80.50 89 GLY A N 1
ATOM 734 C CA . GLY A 1 89 ? 10.730 -2.030 -9.183 1.00 80.50 89 GLY A CA 1
ATOM 735 C C . GLY A 1 89 ? 10.590 -3.392 -8.499 1.00 80.50 89 GLY A C 1
ATOM 736 O O . GLY A 1 89 ? 11.188 -3.614 -7.452 1.00 80.50 89 GLY A O 1
ATOM 737 N N . ASP A 1 90 ? 9.781 -4.311 -9.039 1.00 84.56 90 ASP A N 1
ATOM 738 C CA . ASP A 1 90 ? 9.469 -5.592 -8.405 1.00 84.56 90 ASP A CA 1
ATOM 739 C C . ASP A 1 90 ? 9.981 -6.789 -9.229 1.00 84.56 90 ASP A C 1
ATOM 741 O O . ASP A 1 90 ? 9.291 -7.299 -10.124 1.00 84.56 90 ASP A O 1
ATOM 745 N N . PRO A 1 91 ? 11.178 -7.313 -8.900 1.00 82.69 91 PRO A N 1
ATOM 746 C CA . PRO A 1 91 ? 11.752 -8.472 -9.570 1.00 82.69 91 PRO A CA 1
ATOM 747 C C . PRO A 1 91 ? 10.860 -9.718 -9.530 1.00 82.69 91 PRO A C 1
ATOM 749 O O . PRO A 1 91 ? 10.923 -10.531 -10.456 1.00 82.69 91 PRO A O 1
ATOM 752 N N . ARG A 1 92 ? 10.020 -9.900 -8.496 1.00 84.31 92 ARG A N 1
ATOM 753 C CA . ARG A 1 92 ? 9.111 -11.058 -8.421 1.00 84.31 92 ARG A CA 1
ATOM 754 C C . ARG A 1 92 ? 8.033 -10.968 -9.491 1.00 84.31 92 ARG A C 1
ATOM 756 O O . ARG A 1 92 ? 7.715 -11.979 -10.127 1.00 84.31 92 ARG A O 1
ATOM 763 N N . GLN A 1 93 ? 7.502 -9.771 -9.725 1.00 77.56 93 GLN A N 1
ATOM 764 C CA . GLN A 1 93 ? 6.512 -9.542 -10.775 1.00 77.56 93 GLN A CA 1
ATOM 765 C C . GLN A 1 93 ? 7.132 -9.671 -12.168 1.00 77.56 93 GLN A C 1
ATOM 767 O O . GLN A 1 93 ? 6.566 -10.359 -13.019 1.00 77.56 93 GLN A O 1
ATOM 772 N N . LEU A 1 94 ? 8.330 -9.119 -12.377 1.00 80.25 94 LEU A N 1
ATOM 773 C CA . LEU A 1 94 ? 9.058 -9.255 -13.643 1.00 80.25 94 LEU A CA 1
ATOM 774 C C . LEU A 1 94 ? 9.390 -10.718 -13.964 1.00 80.25 94 LEU A C 1
ATOM 776 O O . LEU A 1 94 ? 9.157 -11.181 -15.081 1.00 80.25 94 LEU A O 1
ATOM 780 N N . ARG A 1 95 ? 9.873 -11.483 -12.976 1.00 79.31 95 ARG A N 1
ATOM 781 C CA . ARG A 1 95 ? 10.155 -12.916 -13.140 1.00 79.31 95 ARG A CA 1
ATOM 782 C C . ARG A 1 95 ? 8.894 -13.709 -13.472 1.00 79.31 95 ARG A C 1
ATOM 784 O O . ARG A 1 95 ? 8.935 -14.565 -14.352 1.00 79.31 95 ARG A O 1
ATOM 791 N N . SER A 1 96 ? 7.786 -13.413 -12.794 1.00 76.62 96 SER A N 1
ATOM 792 C CA . SER A 1 96 ? 6.496 -14.063 -13.050 1.00 76.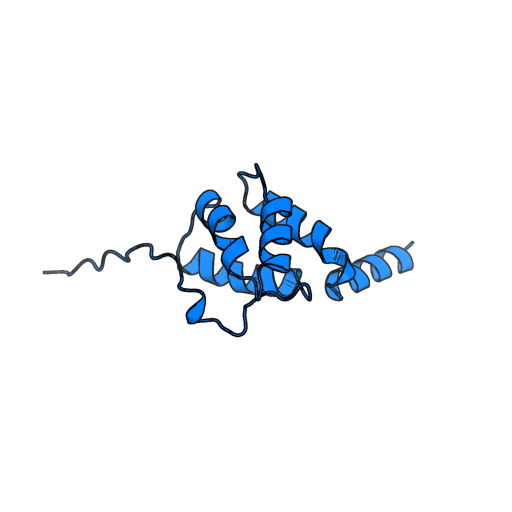62 96 SER A CA 1
ATOM 793 C C . SER A 1 96 ? 5.982 -13.754 -14.459 1.00 76.62 96 SER A C 1
ATOM 795 O O . SER A 1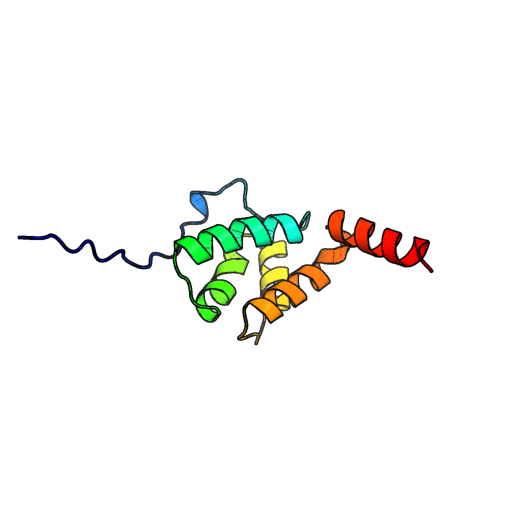 96 ? 5.501 -14.649 -15.149 1.00 76.62 96 SER A O 1
ATOM 797 N N . ALA A 1 97 ? 6.123 -12.506 -14.918 1.00 78.38 97 ALA A N 1
ATOM 798 C CA . ALA A 1 97 ? 5.772 -12.112 -16.281 1.00 78.38 97 ALA A CA 1
ATOM 799 C C . ALA A 1 97 ? 6.638 -12.839 -17.323 1.00 78.38 97 ALA A C 1
ATOM 801 O O . ALA A 1 97 ? 6.106 -13.376 -18.291 1.00 78.38 97 ALA A O 1
ATOM 802 N N . TYR A 1 98 ? 7.950 -12.935 -17.091 1.00 80.31 98 TYR A N 1
ATOM 803 C CA . TYR A 1 98 ? 8.855 -13.686 -17.960 1.00 80.31 98 TYR A CA 1
ATOM 804 C C . TYR A 1 98 ? 8.504 -15.179 -18.031 1.00 80.31 98 TYR A C 1
ATOM 806 O O . TYR A 1 98 ? 8.487 -15.751 -19.115 1.00 80.31 98 TYR A O 1
ATOM 814 N N . GLN A 1 99 ? 8.183 -15.813 -16.898 1.00 76.31 99 GLN A N 1
ATOM 815 C CA . GLN A 1 99 ? 7.758 -17.219 -16.872 1.00 76.31 99 GLN A CA 1
ATOM 816 C C . GLN A 1 99 ? 6.491 -17.444 -17.701 1.00 76.31 99 GLN A C 1
ATOM 818 O O . GLN A 1 99 ? 6.474 -18.336 -18.540 1.00 76.31 99 GLN A O 1
ATOM 823 N N . ARG A 1 100 ? 5.479 -16.578 -17.553 1.00 77.38 100 ARG A N 1
ATOM 824 C CA . ARG A 1 100 ? 4.255 -16.643 -18.368 1.00 77.38 100 ARG A CA 1
ATOM 825 C C . ARG A 1 100 ? 4.533 -16.513 -19.863 1.00 77.38 100 ARG A C 1
ATOM 827 O O . ARG A 1 100 ? 3.866 -17.168 -20.646 1.00 77.38 100 ARG A O 1
ATOM 834 N N . LEU A 1 101 ? 5.491 -15.670 -20.252 1.00 82.00 101 LEU A N 1
ATOM 835 C CA . LEU A 1 101 ? 5.890 -15.514 -21.653 1.00 82.00 101 LEU A CA 1
ATOM 836 C C . LEU A 1 101 ? 6.668 -16.720 -22.184 1.00 82.00 101 LEU A C 1
ATOM 838 O O . LEU A 1 101 ? 6.565 -17.023 -23.363 1.00 82.00 101 LEU A O 1
ATOM 842 N N . LYS A 1 102 ? 7.459 -17.386 -21.337 1.00 79.00 102 LYS A N 1
ATOM 843 C CA . LYS A 1 102 ? 8.221 -18.583 -21.712 1.00 79.00 102 LYS A CA 1
ATOM 844 C C . LYS A 1 102 ? 7.319 -19.802 -21.943 1.00 79.00 102 LYS A C 1
ATOM 846 O O . LYS A 1 102 ? 7.678 -20.664 -22.737 1.00 79.00 102 LYS A O 1
ATOM 851 N N . ASP A 1 103 ? 6.207 -19.881 -21.219 1.00 76.12 103 ASP A N 1
ATOM 852 C CA . ASP A 1 103 ? 5.261 -21.001 -21.284 1.00 76.12 103 ASP A CA 1
ATOM 853 C C . ASP A 1 103 ? 4.224 -20.863 -22.428 1.00 76.12 103 ASP A C 1
ATOM 855 O O . ASP A 1 103 ? 3.359 -21.731 -22.565 1.00 76.12 103 ASP A O 1
ATOM 859 N N . LEU A 1 104 ? 4.302 -19.793 -23.236 1.00 71.88 104 LEU A N 1
ATOM 860 C CA . LEU A 1 104 ? 3.522 -19.564 -24.465 1.00 71.88 104 LEU A CA 1
ATOM 861 C C . LEU A 1 104 ? 4.296 -20.020 -25.709 1.00 71.88 104 LEU A C 1
ATOM 863 O O . LEU A 1 104 ? 3.635 -20.561 -26.624 1.00 71.88 104 LEU A O 1
#